Protein AF-A0A7Y4Z2S3-F1 (afdb_monomer_lite)

pLDDT: mean 83.72, std 15.3, range [54.81, 98.56]

Foldseek 3Di:
DVVVVVVVVVVVVVVPPPQDDDDPVRVVVLVVVQVVCVVVVHDRDDDDSVVVVVVVVVVVCCVPVVPVVDDDDVDD

Structure (mmCIF, N/CA/C/O backbone):
data_AF-A0A7Y4Z2S3-F1
#
_entry.id   AF-A0A7Y4Z2S3-F1
#
loop_
_atom_site.group_PDB
_atom_site.id
_atom_site.type_symbol
_atom_site.label_atom_id
_atom_site.label_alt_id
_atom_site.label_comp_id
_atom_site.label_asym_id
_atom_site.label_entity_id
_atom_site.label_seq_id
_atom_site.pdbx_PDB_ins_code
_atom_site.Cartn_x
_atom_site.Cartn_y
_atom_site.Cartn_z
_atom_site.occupancy
_atom_site.B_iso_or_equiv
_atom_site.auth_seq_id
_atom_site.auth_comp_id
_atom_site.auth_asym_id
_atom_site.auth_atom_id
_atom_site.pdbx_PDB_model_num
ATOM 1 N N . MET A 1 1 ? 26.799 25.867 22.652 1.00 63.66 1 MET A N 1
ATOM 2 C CA . MET A 1 1 ? 26.242 24.515 22.911 1.00 63.66 1 MET A CA 1
ATOM 3 C C . MET A 1 1 ? 24.737 24.433 22.643 1.00 63.66 1 MET A C 1
ATOM 5 O O . MET A 1 1 ? 24.336 23.584 21.864 1.00 63.66 1 MET A O 1
ATOM 9 N N . LYS A 1 2 ? 23.910 25.343 23.183 1.00 63.22 2 LYS A N 1
ATOM 10 C CA . LYS A 1 2 ? 22.444 25.364 22.961 1.00 63.22 2 LYS A CA 1
ATOM 11 C C . LYS A 1 2 ? 22.008 25.457 21.485 1.00 63.22 2 LYS A C 1
ATOM 13 O O . LYS A 1 2 ? 21.044 24.815 21.099 1.00 63.22 2 LYS A O 1
ATOM 18 N N . GLN A 1 3 ? 22.732 26.212 20.655 1.00 63.75 3 GLN A N 1
ATOM 19 C CA . GLN A 1 3 ? 22.380 26.405 19.239 1.00 63.75 3 GLN A CA 1
ATOM 20 C C . GLN A 1 3 ? 22.645 25.167 18.367 1.00 63.75 3 GLN A C 1
ATOM 22 O O . GLN A 1 3 ? 21.836 24.848 17.503 1.00 63.75 3 GLN A O 1
ATOM 27 N N . TYR A 1 4 ? 23.715 24.416 18.646 1.00 74.31 4 TYR A N 1
ATOM 28 C CA . TYR A 1 4 ? 23.975 23.127 17.993 1.00 74.31 4 TYR A CA 1
ATOM 29 C C . TYR A 1 4 ? 22.985 22.044 18.447 1.00 74.31 4 TYR A C 1
ATOM 31 O O . TYR A 1 4 ? 22.592 21.206 17.645 1.00 74.31 4 TYR A O 1
ATOM 39 N N . LEU A 1 5 ? 22.521 22.108 19.703 1.00 70.38 5 LEU A N 1
ATOM 40 C CA . LEU A 1 5 ? 21.468 21.231 20.222 1.00 70.38 5 LEU A CA 1
ATOM 41 C C . LEU A 1 5 ? 20.127 21.458 19.497 1.00 70.38 5 LEU A C 1
ATOM 43 O O . LEU A 1 5 ? 19.456 20.497 19.140 1.00 70.38 5 LEU A O 1
ATOM 47 N N . LEU A 1 6 ? 19.756 22.718 19.240 1.00 66.38 6 LEU A N 1
ATOM 48 C CA . LEU A 1 6 ? 18.534 23.071 18.503 1.00 66.38 6 LEU A CA 1
ATOM 49 C C . LEU A 1 6 ? 18.601 22.660 17.024 1.00 66.38 6 LEU A C 1
ATOM 51 O O . LEU A 1 6 ? 17.614 22.170 16.483 1.00 66.38 6 LEU A O 1
ATOM 55 N N . LEU A 1 7 ? 19.768 22.803 16.387 1.00 67.56 7 LEU A N 1
ATOM 56 C CA . LEU A 1 7 ? 19.996 22.344 15.012 1.00 67.56 7 LEU A CA 1
ATOM 57 C C . LEU A 1 7 ? 19.934 20.814 14.894 1.00 67.56 7 LEU A C 1
ATOM 59 O O . LEU A 1 7 ? 19.317 20.299 13.965 1.00 67.56 7 LEU A O 1
ATOM 63 N N . ALA A 1 8 ? 20.509 20.088 15.856 1.00 65.88 8 ALA A N 1
ATOM 64 C CA . ALA A 1 8 ? 20.406 18.632 15.912 1.00 65.88 8 ALA A CA 1
ATOM 65 C C . ALA A 1 8 ? 18.952 18.170 16.113 1.00 65.88 8 ALA A C 1
ATOM 67 O O . ALA A 1 8 ? 18.520 17.215 15.475 1.00 65.88 8 ALA A O 1
ATOM 68 N N . LEU A 1 9 ? 18.170 18.878 16.936 1.00 62.59 9 LEU A N 1
ATOM 69 C CA . LEU A 1 9 ? 16.753 18.570 17.147 1.00 62.59 9 LEU A CA 1
ATOM 70 C C . LEU A 1 9 ? 15.917 18.774 15.870 1.00 62.59 9 LEU A C 1
ATOM 72 O O . LEU A 1 9 ? 15.055 17.957 15.563 1.00 62.59 9 LEU A O 1
ATOM 76 N N . PHE A 1 10 ? 16.196 19.833 15.101 1.00 59.91 10 PHE A N 1
ATOM 77 C CA . PHE A 1 10 ? 15.516 20.115 13.832 1.00 59.91 10 PHE A CA 1
ATOM 78 C C . PHE A 1 10 ? 15.827 19.060 12.758 1.00 59.91 10 PHE A C 1
ATOM 80 O O . PHE A 1 10 ? 14.943 18.676 11.999 1.00 59.91 10 PHE A O 1
ATOM 87 N N . PHE A 1 11 ? 17.058 18.535 12.737 1.00 59.31 11 PHE A N 1
ATOM 88 C CA . PHE A 1 11 ? 17.466 17.467 11.820 1.00 59.31 11 PHE A CA 1
ATOM 89 C C . PHE A 1 11 ? 16.834 16.106 12.157 1.00 59.31 11 PHE A C 1
ATOM 91 O O . PHE A 1 11 ? 16.568 15.320 11.259 1.00 59.31 11 PHE A O 1
ATOM 98 N N . VAL A 1 12 ? 16.546 15.816 13.430 1.00 59.94 12 VAL A N 1
ATOM 99 C CA . VAL A 1 12 ? 15.896 14.550 13.826 1.00 59.94 12 VAL A CA 1
ATOM 100 C C . VAL A 1 12 ? 14.407 14.523 13.447 1.00 59.94 12 VAL A C 1
ATOM 102 O O . VAL A 1 12 ? 13.889 13.470 13.088 1.00 59.94 12 VAL A O 1
ATOM 105 N N . ILE A 1 13 ? 13.719 15.670 13.474 1.00 58.59 13 ILE A N 1
ATOM 106 C CA . ILE A 1 13 ? 12.272 15.761 13.190 1.00 58.59 13 ILE A CA 1
ATOM 107 C C . ILE A 1 13 ? 11.962 15.590 11.691 1.00 58.59 13 ILE A C 1
ATOM 109 O O . ILE A 1 13 ? 10.907 15.069 11.329 1.00 58.59 13 ILE A O 1
ATOM 113 N N . THR A 1 14 ? 12.865 15.994 10.794 1.00 56.22 14 THR A N 1
ATOM 114 C CA . THR A 1 14 ? 12.629 15.894 9.342 1.00 56.22 14 THR A CA 1
ATOM 115 C C . THR A 1 14 ? 12.745 14.465 8.811 1.00 56.22 14 THR A C 1
ATOM 117 O O . THR A 1 14 ? 12.107 14.134 7.814 1.00 56.22 14 THR A O 1
ATOM 120 N N . VAL A 1 15 ? 13.515 13.599 9.478 1.00 58.09 15 VAL A N 1
ATOM 121 C CA . VAL A 1 15 ? 13.773 12.223 9.015 1.00 58.09 15 VAL A CA 1
ATOM 122 C C . VAL A 1 15 ? 12.608 11.275 9.338 1.00 58.09 15 VAL A C 1
ATOM 124 O O . VAL A 1 15 ? 12.437 10.259 8.671 1.00 58.09 15 VAL A O 1
ATOM 127 N N . THR A 1 16 ? 11.752 11.603 10.308 1.00 57.25 16 THR A N 1
ATOM 128 C CA . THR A 1 16 ? 10.684 10.704 10.785 1.00 57.25 16 THR A CA 1
ATOM 129 C C . THR A 1 16 ? 9.357 10.813 10.025 1.00 57.25 16 THR A C 1
ATOM 131 O O . THR A 1 16 ? 8.418 10.095 10.358 1.00 57.25 16 THR A O 1
ATOM 134 N N . SER A 1 17 ? 9.247 11.685 9.014 1.00 54.81 17 SER A N 1
ATOM 135 C CA . SER A 1 17 ? 7.938 12.118 8.484 1.00 54.81 17 SER A CA 1
ATOM 136 C C . SER A 1 17 ? 7.583 11.640 7.067 1.00 54.81 17 SER A C 1
ATOM 138 O O . SER A 1 17 ? 6.557 12.053 6.533 1.00 54.81 17 SER A O 1
ATOM 140 N N . TYR A 1 18 ? 8.354 10.741 6.449 1.00 60.72 18 TYR A N 1
ATOM 141 C CA . TYR A 1 18 ? 7.965 10.140 5.164 1.00 60.72 18 TYR A CA 1
ATOM 142 C C . TYR A 1 18 ? 7.016 8.950 5.366 1.00 60.72 18 TYR A C 1
ATOM 144 O O . TYR A 1 18 ? 7.357 7.803 5.085 1.00 60.72 18 TYR A O 1
ATOM 152 N N . SER A 1 19 ? 5.804 9.213 5.860 1.00 61.03 19 SER A N 1
ATOM 153 C CA . SER A 1 19 ? 4.713 8.245 5.720 1.00 61.03 19 SER A CA 1
ATOM 154 C C . SER A 1 19 ? 4.181 8.343 4.291 1.00 61.03 19 SER A C 1
ATOM 156 O O . SER A 1 19 ? 3.593 9.360 3.926 1.00 61.03 19 SER A O 1
ATOM 158 N N . GLN A 1 20 ? 4.396 7.309 3.474 1.00 70.62 20 GLN A N 1
ATOM 159 C CA . GLN A 1 20 ? 3.701 7.192 2.190 1.00 70.62 20 GLN A CA 1
ATOM 160 C C . GLN A 1 20 ? 2.201 7.034 2.468 1.00 70.62 20 GLN A C 1
ATOM 162 O O . GLN A 1 20 ? 1.797 6.166 3.245 1.00 70.62 20 GLN A O 1
ATOM 167 N N . ASN A 1 21 ? 1.388 7.890 1.855 1.00 86.31 21 ASN A N 1
ATOM 168 C CA . ASN A 1 21 ? -0.064 7.738 1.846 1.00 86.31 21 ASN A CA 1
ATOM 169 C C . ASN A 1 21 ? -0.485 6.932 0.612 1.00 86.31 21 ASN A C 1
ATOM 171 O O . ASN A 1 21 ? 0.284 6.806 -0.342 1.00 86.31 21 ASN A O 1
ATOM 175 N N . LEU A 1 22 ? -1.705 6.397 0.648 1.00 93.94 22 LEU A N 1
ATOM 176 C CA . LEU A 1 22 ? -2.309 5.756 -0.517 1.00 93.94 22 LEU A CA 1
ATOM 177 C C . LEU A 1 22 ? -2.558 6.798 -1.616 1.00 93.94 22 LEU A C 1
ATOM 179 O O . LEU A 1 22 ? -2.964 7.923 -1.319 1.00 93.94 22 LEU A O 1
ATOM 183 N N . THR A 1 23 ? -2.365 6.413 -2.874 1.00 94.88 23 THR A N 1
ATOM 184 C CA . THR A 1 23 ? -2.896 7.157 -4.025 1.00 94.88 23 THR A CA 1
ATOM 185 C C . THR A 1 23 ? -4.419 7.008 -4.119 1.00 94.88 23 THR A C 1
ATOM 187 O O . THR A 1 23 ? -5.031 6.210 -3.397 1.00 94.88 23 THR A O 1
ATOM 190 N N . ASP A 1 24 ? -5.057 7.748 -5.026 1.00 96.62 24 ASP A N 1
ATOM 191 C CA . ASP A 1 24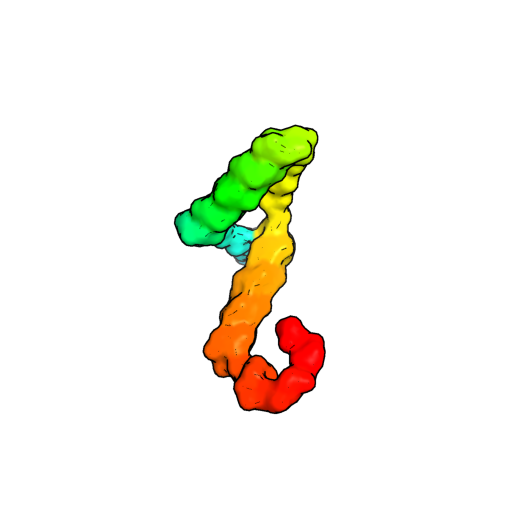 ? -6.500 7.630 -5.264 1.00 96.62 24 ASP A CA 1
ATOM 192 C C . ASP A 1 24 ? -6.869 6.229 -5.783 1.00 96.62 24 ASP A C 1
ATOM 194 O O . ASP A 1 24 ? -7.851 5.626 -5.344 1.00 96.62 24 ASP A O 1
ATOM 198 N N . GLU A 1 25 ? -6.050 5.659 -6.665 1.00 97.25 25 GLU A N 1
ATOM 199 C CA . GLU A 1 25 ? -6.209 4.311 -7.205 1.00 97.25 25 GLU A CA 1
ATOM 200 C C . GLU A 1 25 ? -5.985 3.234 -6.140 1.00 97.25 25 GLU A C 1
ATOM 202 O O . GLU A 1 25 ? -6.758 2.276 -6.066 1.00 97.25 25 GLU A O 1
ATOM 207 N N . GLU A 1 26 ? -4.977 3.396 -5.280 1.00 96.81 26 GLU A N 1
ATOM 208 C CA . GLU A 1 26 ? -4.738 2.482 -4.159 1.00 96.81 26 GLU A CA 1
ATOM 209 C C . GLU A 1 26 ? -5.881 2.559 -3.133 1.00 96.81 26 GLU A C 1
ATOM 211 O O . GLU A 1 26 ? -6.338 1.534 -2.622 1.00 96.81 26 GLU A O 1
ATOM 216 N N . THR A 1 27 ? -6.413 3.759 -2.888 1.00 97.44 27 THR A N 1
ATOM 217 C CA . THR A 1 27 ? -7.590 3.975 -2.035 1.00 97.44 27 THR A CA 1
ATOM 218 C C . THR A 1 27 ? -8.831 3.318 -2.633 1.00 97.44 27 THR A C 1
ATOM 220 O O . THR A 1 27 ? -9.586 2.641 -1.932 1.00 97.44 27 THR A O 1
ATOM 223 N N . LYS A 1 28 ? -9.039 3.460 -3.946 1.00 98.38 28 LYS A N 1
ATOM 224 C CA . LYS A 1 28 ? -10.127 2.790 -4.665 1.00 98.38 28 LYS A CA 1
ATOM 225 C C . LYS A 1 28 ? -10.013 1.271 -4.545 1.00 98.38 28 LYS A C 1
ATOM 227 O O . LYS A 1 28 ? -11.018 0.617 -4.272 1.00 98.38 28 LYS A O 1
ATOM 232 N N . LEU A 1 29 ? -8.814 0.712 -4.712 1.00 97.88 29 LEU A N 1
ATOM 233 C CA . LEU A 1 29 ? -8.574 -0.722 -4.553 1.00 97.88 29 LEU A CA 1
ATOM 234 C C . LEU A 1 29 ? -8.876 -1.193 -3.124 1.00 97.88 29 LEU A C 1
ATOM 236 O O . LEU A 1 29 ? -9.590 -2.180 -2.950 1.00 97.88 29 LEU A O 1
ATOM 240 N N . TYR A 1 30 ? -8.392 -0.473 -2.108 1.00 97.75 30 TYR A N 1
ATOM 241 C CA . TYR A 1 30 ? -8.696 -0.763 -0.705 1.00 97.75 30 TYR A CA 1
ATOM 242 C C . TYR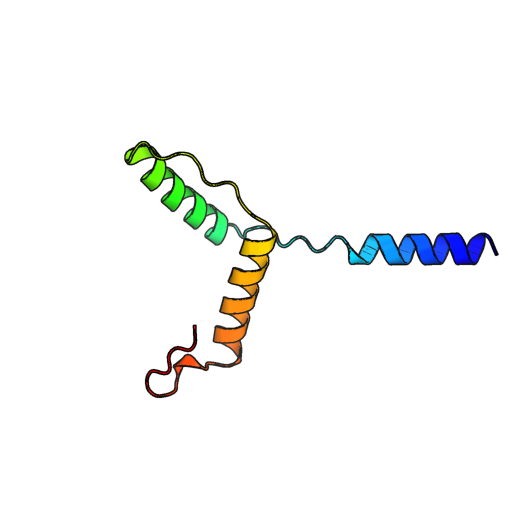 A 1 30 ? -10.210 -0.787 -0.447 1.00 97.75 30 TYR A C 1
ATOM 244 O O . TYR A 1 30 ? -10.718 -1.736 0.151 1.00 97.75 30 TYR A O 1
ATOM 252 N N . ASN A 1 31 ? -10.948 0.202 -0.957 1.00 98.19 31 ASN A N 1
ATOM 253 C CA . ASN A 1 31 ? -12.399 0.270 -0.790 1.00 98.19 31 ASN A CA 1
ATOM 254 C C . ASN A 1 31 ? -13.109 -0.934 -1.423 1.00 98.19 31 ASN A C 1
ATOM 256 O O . ASN A 1 31 ? -13.954 -1.540 -0.769 1.00 98.19 31 ASN A O 1
ATOM 260 N N . LEU A 1 32 ? -12.723 -1.340 -2.639 1.00 98.56 32 LEU A N 1
ATOM 261 C CA . LEU A 1 32 ? -13.289 -2.525 -3.300 1.00 98.56 32 LEU A CA 1
ATOM 262 C C . LEU A 1 32 ? -13.049 -3.808 -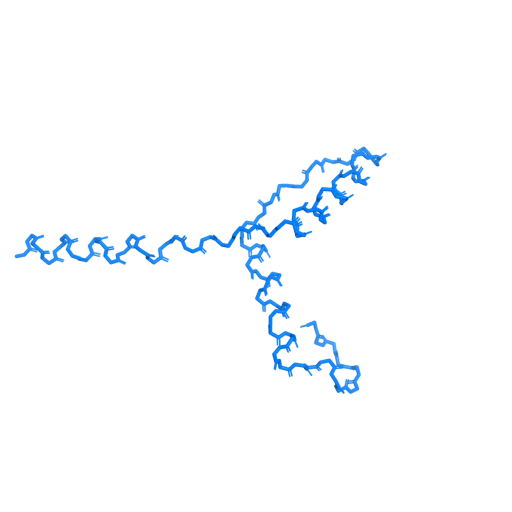2.488 1.00 98.56 32 LEU A C 1
ATOM 264 O O . LEU A 1 32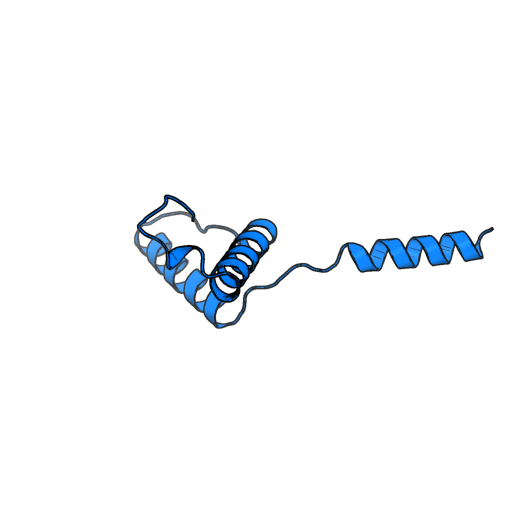 ? -13.951 -4.635 -2.338 1.00 98.56 32 LEU A O 1
ATOM 268 N N . ILE A 1 33 ? -11.850 -3.969 -1.922 1.00 98.19 33 ILE A N 1
ATOM 269 C CA . ILE A 1 33 ? -11.533 -5.104 -1.045 1.00 98.19 33 ILE A CA 1
ATOM 270 C C . ILE A 1 33 ? -12.413 -5.058 0.210 1.00 98.19 33 ILE A C 1
ATOM 272 O O . ILE A 1 33 ? -12.968 -6.081 0.613 1.00 98.19 33 ILE A O 1
ATOM 276 N N . MET A 1 34 ? -12.589 -3.886 0.820 1.00 98.38 34 MET A N 1
ATOM 277 C CA . MET A 1 34 ? -13.377 -3.761 2.047 1.00 98.38 34 MET A CA 1
ATOM 278 C C . MET A 1 34 ? -14.876 -3.933 1.829 1.00 98.38 34 MET A C 1
ATOM 280 O O . MET A 1 34 ? -15.548 -4.514 2.683 1.00 98.38 34 MET A O 1
ATOM 284 N N . GLU A 1 35 ? -15.395 -3.535 0.670 1.00 98.50 35 GLU A N 1
ATOM 285 C CA . GLU A 1 35 ? -16.753 -3.867 0.239 1.00 98.50 35 GLU A CA 1
ATOM 286 C C . GLU A 1 35 ? -16.955 -5.384 0.141 1.00 98.50 35 GLU A C 1
ATOM 288 O O . GLU A 1 35 ? -17.927 -5.908 0.692 1.00 98.50 35 GLU A O 1
ATOM 293 N N . TYR A 1 36 ? -16.011 -6.105 -0.474 1.00 98.44 36 TYR A N 1
ATOM 294 C CA . TYR A 1 36 ? -16.047 -7.568 -0.541 1.00 98.44 36 TYR A CA 1
ATOM 295 C C . TYR A 1 36 ? -16.005 -8.212 0.852 1.00 98.44 36 TYR A C 1
ATOM 297 O O . TYR A 1 36 ? -16.803 -9.099 1.157 1.00 98.44 36 TYR A O 1
ATOM 305 N N . TRP A 1 37 ? -15.114 -7.753 1.731 1.00 98.38 37 TRP A N 1
ATOM 306 C CA . TRP A 1 37 ? -15.017 -8.260 3.104 1.00 98.38 37 TRP A CA 1
ATOM 307 C C . TRP A 1 37 ? -16.309 -8.034 3.888 1.00 98.38 37 TRP A C 1
ATOM 309 O O . TRP A 1 37 ? -16.821 -8.961 4.520 1.00 98.38 37 TRP A O 1
ATOM 319 N N . LYS A 1 38 ? -16.884 -6.831 3.781 1.00 98.25 38 LYS A N 1
ATOM 320 C CA . LYS A 1 38 ? -18.169 -6.490 4.395 1.00 98.25 38 LYS A CA 1
ATOM 321 C C . LYS A 1 38 ? -19.289 -7.402 3.898 1.00 98.25 38 LYS A C 1
ATOM 323 O O . LYS A 1 38 ? -20.078 -7.876 4.712 1.00 98.25 38 LYS A O 1
ATOM 328 N N . ALA A 1 39 ? -19.351 -7.676 2.594 1.00 98.44 39 ALA A N 1
ATOM 329 C CA . ALA A 1 39 ? -20.350 -8.577 2.015 1.00 98.44 39 ALA A CA 1
ATOM 330 C C . ALA A 1 39 ? -20.243 -10.017 2.554 1.00 98.44 39 ALA A C 1
ATOM 332 O O . ALA A 1 39 ? -21.246 -10.721 2.622 1.00 98.44 39 ALA A O 1
ATOM 333 N N . ASN A 1 40 ? -19.050 -10.429 2.992 1.00 98.44 40 ASN A N 1
ATOM 334 C CA . ASN A 1 40 ? -18.785 -11.738 3.590 1.00 98.44 40 ASN A CA 1
ATOM 335 C C . ASN A 1 40 ? -18.844 -11.740 5.131 1.00 98.44 40 ASN A C 1
ATOM 337 O O . ASN A 1 40 ? -18.486 -12.734 5.758 1.00 98.44 40 ASN A O 1
ATOM 341 N N . GLY A 1 41 ? -19.273 -10.641 5.762 1.00 98.31 41 GLY A N 1
ATOM 342 C CA . GLY A 1 41 ? -19.355 -10.540 7.223 1.00 98.31 41 GLY A CA 1
ATOM 343 C C . GLY A 1 41 ? -17.995 -10.529 7.931 1.00 98.31 41 GLY A C 1
ATOM 344 O O . GLY A 1 41 ? -17.924 -10.843 9.119 1.00 98.31 41 GLY A O 1
ATOM 345 N N . LEU A 1 42 ? -16.918 -10.186 7.220 1.00 98.44 42 LEU A N 1
ATOM 346 C CA . LEU A 1 42 ? -15.565 -10.118 7.767 1.00 98.44 42 LEU A CA 1
ATOM 347 C C . LEU A 1 42 ? -15.261 -8.721 8.347 1.00 98.44 42 LEU A C 1
ATOM 349 O O . LEU A 1 42 ? -15.819 -7.721 7.885 1.00 98.44 42 LEU A O 1
ATOM 353 N N . PRO A 1 43 ? -14.371 -8.621 9.353 1.00 97.81 43 PRO A N 1
ATOM 354 C CA . PRO A 1 43 ? -14.016 -7.344 9.971 1.00 97.81 43 PRO A CA 1
ATOM 355 C C . PRO A 1 43 ? -13.194 -6.447 9.035 1.00 97.81 43 PRO A C 1
ATOM 357 O O . PRO A 1 43 ? -12.426 -6.928 8.212 1.00 97.81 43 PRO A O 1
ATOM 360 N N . ASN A 1 44 ? -13.294 -5.127 9.198 1.00 96.50 44 ASN A N 1
ATOM 361 C CA . ASN A 1 44 ? -12.477 -4.181 8.434 1.00 96.50 44 ASN A CA 1
ATOM 362 C C . ASN A 1 44 ? -10.973 -4.382 8.709 1.00 96.50 44 ASN A C 1
ATOM 364 O O . ASN A 1 44 ? -10.564 -4.480 9.867 1.00 96.50 44 ASN A O 1
ATOM 368 N N . ILE A 1 45 ? -10.144 -4.343 7.664 1.00 96.94 45 ILE A N 1
ATOM 369 C CA . ILE A 1 45 ? -8.682 -4.363 7.781 1.00 96.94 45 ILE A CA 1
ATOM 370 C C . ILE A 1 45 ? -8.170 -2.921 7.884 1.00 96.94 45 ILE A C 1
ATOM 372 O O . ILE A 1 45 ? -8.415 -2.134 6.975 1.00 96.94 45 ILE A O 1
ATOM 376 N N . PRO A 1 46 ? -7.462 -2.530 8.954 1.00 96.00 46 PRO A N 1
ATOM 377 C CA . PRO A 1 46 ? -6.888 -1.193 9.041 1.00 96.00 46 PRO A CA 1
ATOM 378 C C . PRO A 1 46 ? -5.727 -1.020 8.054 1.00 96.00 46 PRO A C 1
ATOM 380 O O . PRO A 1 46 ? -4.918 -1.927 7.852 1.00 96.00 46 PRO A O 1
ATOM 383 N N . ILE A 1 47 ? -5.609 0.180 7.486 1.00 95.19 47 ILE A N 1
ATOM 384 C CA . ILE A 1 47 ? -4.460 0.550 6.655 1.00 95.19 47 ILE A CA 1
ATOM 385 C C . ILE A 1 47 ? -3.195 0.567 7.523 1.00 95.19 47 ILE A C 1
ATOM 387 O O . ILE A 1 47 ? -3.173 1.164 8.600 1.00 95.19 47 ILE A O 1
ATOM 391 N N . SER A 1 48 ? -2.132 -0.073 7.032 1.00 93.56 48 SER A N 1
ATOM 392 C CA . SER A 1 48 ? -0.816 -0.110 7.674 1.00 93.56 48 SER A CA 1
ATOM 393 C C . SER A 1 48 ? 0.194 0.674 6.834 1.00 93.56 48 SER A C 1
ATOM 395 O O . SER A 1 48 ? 0.558 0.203 5.755 1.00 93.56 48 SER A O 1
ATOM 397 N N . PRO A 1 49 ? 0.704 1.824 7.318 1.00 90.25 49 PRO A N 1
ATOM 398 C CA . PRO A 1 49 ? 1.686 2.620 6.580 1.00 90.25 49 PRO A CA 1
ATOM 399 C C . PRO A 1 49 ? 2.934 1.824 6.186 1.00 90.25 49 PRO A C 1
ATOM 401 O O . PRO A 1 49 ? 3.433 1.954 5.073 1.00 90.25 49 PRO A O 1
ATOM 404 N N . SER A 1 50 ? 3.420 0.947 7.070 1.00 92.12 50 SER A N 1
ATOM 405 C CA . SER A 1 50 ? 4.583 0.101 6.787 1.00 92.12 50 SER A CA 1
ATOM 406 C C . SER A 1 50 ? 4.317 -0.889 5.651 1.00 92.12 50 SER A C 1
ATOM 408 O O . SER A 1 50 ? 5.186 -1.077 4.805 1.00 92.12 50 SER A O 1
ATOM 410 N N . LEU A 1 51 ? 3.123 -1.491 5.593 1.00 93.06 51 LEU A N 1
ATOM 411 C CA . LEU A 1 51 ? 2.768 -2.395 4.494 1.00 93.06 51 LEU A CA 1
ATOM 412 C C . LEU A 1 51 ? 2.536 -1.635 3.185 1.00 93.06 51 LEU A C 1
ATOM 414 O O . LEU A 1 51 ? 2.948 -2.123 2.136 1.00 93.06 51 LEU A O 1
ATOM 418 N N . THR A 1 52 ? 1.966 -0.428 3.241 1.00 94.12 52 THR A N 1
ATOM 419 C CA . THR A 1 52 ? 1.851 0.458 2.073 1.00 94.12 52 THR A CA 1
ATOM 420 C C . THR A 1 52 ? 3.230 0.780 1.495 1.00 94.12 52 THR A C 1
ATOM 422 O O . THR A 1 52 ? 3.432 0.656 0.289 1.00 94.12 52 THR A O 1
ATOM 425 N N . ILE A 1 53 ? 4.213 1.100 2.347 1.00 93.94 53 ILE A N 1
ATOM 426 C CA . ILE A 1 53 ? 5.596 1.357 1.917 1.00 93.94 53 ILE A CA 1
ATOM 427 C C . ILE A 1 53 ? 6.208 0.127 1.241 1.00 93.94 53 ILE A C 1
ATOM 429 O O . ILE A 1 53 ? 6.837 0.271 0.192 1.00 93.94 53 ILE A O 1
ATOM 433 N N . VAL A 1 54 ? 6.031 -1.069 1.813 1.00 93.56 54 VAL A N 1
ATOM 434 C CA . VAL A 1 54 ? 6.558 -2.313 1.230 1.00 93.56 54 VAL A CA 1
ATOM 435 C C . VAL A 1 54 ? 5.938 -2.562 -0.142 1.00 93.56 54 VAL A C 1
ATOM 437 O O . VAL A 1 54 ? 6.679 -2.749 -1.101 1.00 93.56 54 VAL A O 1
ATOM 440 N N . ALA A 1 55 ? 4.610 -2.492 -0.261 1.00 94.12 55 ALA A N 1
ATOM 441 C CA . ALA A 1 55 ? 3.909 -2.733 -1.520 1.00 94.12 55 ALA A CA 1
ATOM 442 C C . ALA A 1 55 ? 4.321 -1.734 -2.615 1.00 94.12 55 ALA A C 1
ATOM 444 O O . ALA A 1 55 ? 4.664 -2.133 -3.726 1.00 94.12 55 ALA A O 1
ATOM 445 N N . GLN A 1 56 ? 4.362 -0.438 -2.294 1.00 94.81 56 GLN A N 1
ATOM 446 C CA . GLN A 1 56 ? 4.768 0.599 -3.244 1.00 94.81 56 GLN A CA 1
ATOM 447 C C . GLN A 1 56 ? 6.237 0.470 -3.653 1.00 94.81 56 GLN A C 1
ATOM 449 O O . GLN A 1 56 ? 6.569 0.660 -4.820 1.00 94.81 56 GLN A O 1
ATOM 454 N N . THR A 1 57 ? 7.127 0.173 -2.701 1.00 94.19 57 THR A N 1
ATOM 455 C CA . THR A 1 57 ? 8.551 -0.062 -2.988 1.00 94.19 57 THR A CA 1
ATOM 456 C C . THR A 1 57 ? 8.714 -1.263 -3.902 1.00 94.19 57 THR A C 1
ATOM 458 O O . THR A 1 57 ? 9.444 -1.186 -4.882 1.00 94.19 57 THR A O 1
ATOM 461 N N . HIS A 1 58 ? 7.987 -2.336 -3.611 1.00 91.62 58 HIS A N 1
ATOM 462 C CA . HIS A 1 58 ? 8.043 -3.570 -4.367 1.00 91.62 58 HIS A CA 1
ATOM 463 C C . HIS A 1 58 ? 7.603 -3.383 -5.826 1.00 91.62 58 HIS A C 1
ATOM 465 O O . HIS A 1 58 ? 8.337 -3.742 -6.739 1.00 91.62 58 HIS A O 1
ATOM 471 N N . VAL A 1 59 ? 6.464 -2.723 -6.064 1.00 92.31 59 VAL A N 1
ATOM 472 C CA . VAL A 1 59 ? 5.991 -2.447 -7.432 1.00 92.31 59 VAL A CA 1
ATOM 473 C C . VAL A 1 59 ? 6.955 -1.531 -8.190 1.00 92.31 59 VAL A C 1
ATOM 475 O O . VAL A 1 59 ? 7.207 -1.750 -9.372 1.00 92.31 59 VAL A O 1
ATOM 478 N N . LYS A 1 60 ? 7.535 -0.522 -7.522 1.00 93.38 60 LYS A N 1
ATOM 479 C CA . LYS A 1 60 ? 8.557 0.344 -8.135 1.00 93.38 60 LYS A CA 1
ATOM 480 C C . LYS A 1 60 ? 9.817 -0.438 -8.503 1.00 93.38 60 LYS A C 1
ATOM 482 O O . LYS A 1 60 ? 10.390 -0.182 -9.555 1.00 93.38 60 LYS A O 1
ATOM 487 N N . ASP A 1 61 ? 10.252 -1.356 -7.647 1.00 93.31 61 ASP A N 1
ATOM 488 C CA . ASP A 1 61 ? 11.411 -2.212 -7.898 1.00 93.31 61 ASP A CA 1
ATOM 489 C C . ASP A 1 61 ? 11.170 -3.131 -9.100 1.00 93.31 61 ASP A C 1
ATOM 491 O O . ASP A 1 61 ? 11.955 -3.117 -10.048 1.00 93.31 61 ASP A O 1
ATOM 495 N N . LEU A 1 62 ? 10.024 -3.816 -9.120 1.00 90.56 62 LEU A N 1
ATOM 496 C CA . LEU A 1 62 ? 9.583 -4.652 -10.235 1.00 90.56 62 LEU A CA 1
ATOM 497 C C . LEU A 1 62 ? 9.543 -3.861 -11.553 1.00 90.56 62 LEU A C 1
ATOM 499 O O . LEU A 1 62 ? 10.107 -4.294 -12.554 1.00 90.56 62 LEU A O 1
ATOM 503 N N . GLN A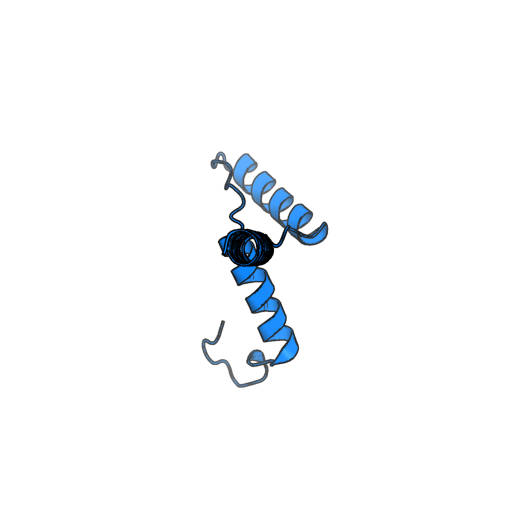 1 63 ? 8.942 -2.666 -11.543 1.00 92.19 63 GLN A N 1
ATOM 504 C CA . GLN A 1 63 ? 8.853 -1.805 -12.725 1.00 92.19 63 GLN A CA 1
ATOM 505 C C . GLN A 1 63 ? 10.224 -1.323 -13.224 1.00 92.19 63 GLN A C 1
ATOM 507 O O . GLN A 1 63 ? 10.374 -1.087 -14.417 1.00 92.19 63 GLN A O 1
ATOM 512 N N . ASN A 1 64 ? 11.201 -1.119 -12.340 1.00 94.44 64 ASN A N 1
ATOM 513 C CA . ASN A 1 64 ? 12.500 -0.562 -12.723 1.00 94.44 64 ASN A CA 1
ATOM 514 C C . ASN A 1 64 ? 13.518 -1.636 -13.118 1.00 94.44 64 ASN A C 1
ATOM 516 O O . ASN A 1 64 ? 14.364 -1.384 -13.974 1.00 94.44 64 ASN A O 1
ATOM 520 N N . ASN A 1 65 ? 13.471 -2.800 -12.467 1.00 90.56 65 ASN A N 1
ATOM 521 C CA . ASN A 1 65 ? 14.492 -3.840 -12.594 1.00 90.56 65 ASN A CA 1
ATOM 522 C C . ASN A 1 65 ? 14.021 -5.062 -13.385 1.00 90.56 65 ASN A C 1
ATOM 524 O O . ASN A 1 65 ? 14.857 -5.858 -13.805 1.00 90.56 65 ASN A O 1
ATOM 528 N N . HIS A 1 66 ? 12.712 -5.199 -13.606 1.00 87.62 66 HIS A N 1
ATOM 529 C CA . HIS A 1 66 ? 12.091 -6.270 -14.384 1.00 87.62 66 HIS A CA 1
ATOM 530 C C . HIS A 1 66 ? 12.635 -7.694 -14.113 1.00 87.62 66 HIS A C 1
ATOM 532 O O . HIS A 1 66 ? 12.977 -8.410 -15.064 1.00 87.62 66 HIS A O 1
ATOM 538 N N . PRO A 1 67 ? 12.751 -8.134 -12.841 1.00 83.44 67 PRO A N 1
ATOM 539 C CA . PRO A 1 67 ? 13.187 -9.497 -12.511 1.00 83.44 67 PRO A CA 1
ATOM 540 C C . PRO A 1 67 ? 12.248 -10.592 -13.057 1.00 83.44 67 PRO A C 1
ATOM 542 O O . PRO A 1 67 ? 12.629 -11.761 -13.108 1.00 83.44 67 PRO A O 1
ATOM 545 N N . ASP A 1 68 ? 11.045 -10.212 -13.485 1.00 82.75 68 ASP A N 1
ATOM 546 C CA . ASP A 1 68 ? 9.980 -11.046 -14.040 1.00 82.75 68 ASP A CA 1
ATOM 547 C C . ASP A 1 68 ? 10.170 -11.434 -15.518 1.00 82.75 68 ASP A C 1
ATOM 549 O O . ASP A 1 68 ? 9.430 -12.271 -16.032 1.00 82.75 68 ASP A O 1
ATOM 553 N N . ASN A 1 69 ? 11.168 -10.871 -16.207 1.00 83.75 69 ASN A N 1
ATOM 554 C CA . ASN A 1 69 ? 11.455 -11.187 -17.613 1.00 83.75 69 ASN A CA 1
ATOM 555 C C . ASN A 1 69 ? 12.240 -12.497 -17.822 1.00 83.75 69 ASN A C 1
ATOM 557 O O . ASN A 1 69 ? 12.373 -12.962 -18.956 1.00 83.75 69 ASN A O 1
ATOM 561 N N . GLU A 1 70 ? 12.766 -13.095 -16.754 1.00 77.56 70 GLU A N 1
ATOM 562 C CA . GLU A 1 70 ? 13.485 -14.372 -16.794 1.00 77.56 70 GLU A CA 1
ATOM 563 C C . GLU A 1 70 ? 12.523 -15.568 -16.610 1.00 77.56 70 GLU A C 1
ATOM 565 O O . GLU A 1 70 ? 11.426 -15.403 -16.068 1.00 77.56 70 GLU A O 1
ATOM 570 N N . PRO A 1 71 ? 12.887 -16.799 -17.040 1.00 77.62 71 PRO A N 1
ATOM 571 C CA . PRO A 1 71 ? 12.061 -17.986 -16.824 1.00 77.62 71 PRO A CA 1
ATOM 572 C C . PRO A 1 71 ? 11.677 -18.108 -15.351 1.00 77.62 71 PRO A C 1
ATOM 574 O O . PRO A 1 71 ? 12.567 -18.040 -14.505 1.00 77.62 71 PRO A O 1
ATOM 577 N N . CYS A 1 72 ? 10.374 -18.297 -15.088 1.00 68.38 72 CYS A N 1
ATOM 578 C CA . CYS A 1 72 ? 9.755 -18.300 -13.758 1.00 68.38 72 CYS A CA 1
ATOM 579 C C . CYS A 1 72 ? 10.732 -18.720 -12.654 1.00 68.38 72 CYS A C 1
ATOM 581 O O . CYS A 1 72 ? 11.015 -19.902 -12.441 1.00 68.38 72 CYS A O 1
ATOM 583 N N . ASN A 1 73 ? 11.250 -17.711 -11.969 1.00 65.88 73 ASN A N 1
ATOM 584 C CA . ASN A 1 73 ? 11.942 -17.836 -10.709 1.00 65.88 73 ASN A CA 1
ATOM 585 C C . ASN A 1 73 ? 10.944 -17.335 -9.651 1.00 65.88 73 ASN A C 1
ATOM 587 O O . ASN A 1 73 ? 10.095 -16.495 -9.930 1.00 65.88 73 ASN A O 1
ATOM 591 N N . MET A 1 74 ? 10.944 -17.901 -8.445 1.00 65.75 74 MET A N 1
ATOM 592 C CA . MET A 1 74 ? 9.972 -17.530 -7.400 1.00 65.75 74 MET A CA 1
ATOM 593 C C . MET A 1 74 ? 10.247 -16.134 -6.805 1.00 65.75 74 MET A C 1
ATOM 595 O O . MET A 1 74 ? 10.040 -15.920 -5.610 1.00 65.75 74 MET A O 1
ATOM 599 N N . HIS A 1 75 ? 10.773 -15.200 -7.592 1.00 63.25 75 HIS A N 1
ATOM 600 C CA . HIS A 1 75 ? 10.937 -13.825 -7.170 1.00 63.25 75 HIS A CA 1
ATOM 601 C C . HIS A 1 75 ? 9.564 -13.161 -7.257 1.00 63.25 75 HIS A C 1
ATOM 603 O O . HIS A 1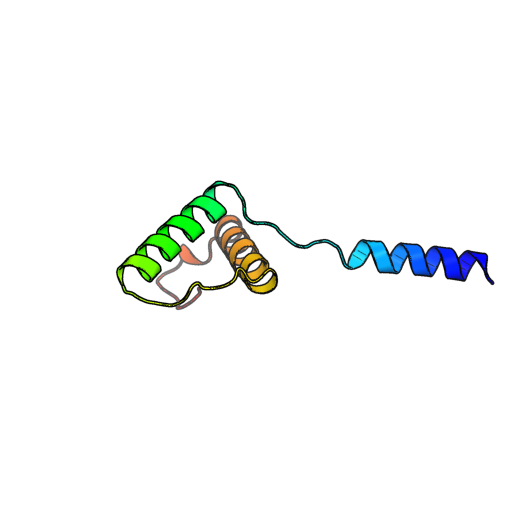 75 ? 9.022 -12.953 -8.338 1.00 63.25 75 HIS A O 1
ATOM 609 N N . SER A 1 76 ? 8.970 -12.955 -6.074 1.00 59.94 76 SER A N 1
ATOM 610 C CA . SER A 1 76 ? 8.020 -11.862 -5.881 1.00 59.94 76 SER A CA 1
ATOM 611 C C . SER A 1 76 ? 8.771 -10.584 -6.167 1.00 59.94 76 SER A C 1
ATOM 613 O O . SER A 1 76 ? 9.757 -10.320 -5.436 1.00 59.94 76 SER A O 1
#

Secondary structure (DSSP, 8-state):
-HHHHHHHHHHHHHHT---PPPPHHHHHHHHHHHHHHHHTTPPPPPP-HHHHHHHHHHHHHHHHH-GGGSS-----

Sequence (76 aa):
MKQYLLLALFFVITVTSYSQNLTDEETKLYNLIMEYWKANGLPNIPISPSLTIVAQTHVKDLQNNHPDNEPCNMHS

Radius of gyration: 19.5 Å; chains: 1; bounding box: 47×45×41 Å